Protein AF-A0A941PLT8-F1 (afdb_monomer)

Mean predicted aligned error: 5.22 Å

pLDDT: mean 89.72, std 12.38, range [43.44, 98.19]

Solvent-accessible surface area (backbone atoms only — not comparable to full-atom values): 6333 Å² total; per-residue (Å²): 140,75,74,84,80,67,73,81,78,90,44,71,70,54,50,54,53,50,50,55,51,50,45,48,48,41,53,55,52,60,72,56,45,98,80,54,57,42,81,36,74,67,40,44,52,48,36,52,53,50,50,49,54,49,40,67,74,36,68,76,38,65,66,54,46,51,53,54,49,51,52,52,52,52,42,61,70,34,83,82,46,27,83,74,48,85,62,52,74,65,55,55,57,50,46,51,52,14,46,53,51,37,50,76,70,71,48,131

Structure (mmCIF, N/CA/C/O backbone):
data_AF-A0A941PLT8-F1
#
_entry.id   AF-A0A941PLT8-F1
#
loop_
_atom_site.group_PDB
_atom_site.id
_atom_site.type_symbol
_atom_site.label_atom_id
_atom_site.label_alt_id
_atom_site.label_comp_id
_atom_site.label_asym_id
_atom_site.label_entity_id
_atom_site.label_seq_id
_atom_site.pdbx_PDB_ins_code
_atom_site.Cartn_x
_atom_site.Cartn_y
_atom_site.Cartn_z
_atom_site.occupancy
_atom_site.B_iso_or_equiv
_atom_site.auth_seq_id
_atom_site.auth_comp_id
_atom_site.auth_asym_id
_atom_site.auth_atom_id
_atom_site.pdbx_PDB_model_num
ATOM 1 N N . GLN A 1 1 ? -35.098 -15.102 -5.997 1.00 43.44 1 GLN A N 1
ATOM 2 C CA . GLN A 1 1 ? -34.503 -14.260 -7.059 1.00 43.44 1 GLN A CA 1
ATOM 3 C C . GLN A 1 1 ? -33.595 -13.158 -6.482 1.00 43.44 1 GLN A C 1
ATOM 5 O O . GLN A 1 1 ? -33.653 -12.023 -6.916 1.00 43.44 1 GLN A O 1
ATOM 10 N N . LEU A 1 2 ? -32.725 -13.477 -5.511 1.00 48.78 2 LEU A N 1
ATOM 11 C CA . LEU A 1 2 ? -31.750 -12.524 -4.933 1.00 48.78 2 LEU A CA 1
ATOM 12 C C . LEU A 1 2 ? -30.291 -12.977 -5.130 1.00 48.78 2 LEU A C 1
ATOM 14 O O . LEU A 1 2 ? -29.367 -12.342 -4.635 1.00 48.78 2 LEU A O 1
ATOM 18 N N . GLN A 1 3 ? -30.072 -14.080 -5.853 1.00 45.44 3 GLN A N 1
ATOM 19 C CA . GLN A 1 3 ? -28.731 -14.590 -6.156 1.00 45.44 3 GLN A CA 1
ATOM 20 C C . GLN A 1 3 ? -28.060 -13.855 -7.329 1.00 45.44 3 GLN A C 1
ATOM 22 O O . GLN A 1 3 ? -26.846 -13.934 -7.464 1.00 45.44 3 GLN A O 1
ATOM 27 N N . GLU A 1 4 ? -28.817 -13.089 -8.119 1.00 45.94 4 GLU A N 1
ATOM 28 C CA . GLU A 1 4 ? -28.327 -12.380 -9.314 1.00 45.94 4 GLU A CA 1
ATOM 29 C C . GLU A 1 4 ? -27.726 -10.994 -9.019 1.00 45.94 4 GLU A C 1
ATOM 31 O O . GLU A 1 4 ? -27.177 -10.356 -9.908 1.00 45.94 4 GLU A O 1
ATOM 36 N N . LEU A 1 5 ? -27.741 -10.539 -7.759 1.00 45.50 5 LEU A N 1
ATOM 37 C CA . LEU A 1 5 ? -27.015 -9.332 -7.330 1.00 45.50 5 LEU A CA 1
ATOM 38 C C . LEU A 1 5 ? -25.530 -9.599 -7.009 1.00 45.50 5 LEU A C 1
ATOM 40 O O . LEU A 1 5 ? -24.816 -8.701 -6.562 1.00 45.50 5 LEU A O 1
ATOM 44 N N . ARG A 1 6 ? -25.040 -10.830 -7.205 1.00 57.16 6 ARG A N 1
ATOM 45 C CA . ARG A 1 6 ? -23.670 -11.223 -6.859 1.00 57.16 6 ARG A CA 1
ATOM 46 C C . ARG A 1 6 ? -22.726 -11.135 -8.060 1.00 57.16 6 ARG A C 1
ATOM 48 O O . ARG A 1 6 ? -22.736 -11.994 -8.928 1.00 57.16 6 ARG A O 1
ATOM 55 N N . ALA A 1 7 ? -21.845 -10.137 -7.972 1.00 66.06 7 ALA A N 1
ATOM 56 C CA . ALA A 1 7 ? -20.625 -9.923 -8.752 1.00 66.06 7 ALA A CA 1
ATOM 57 C C . ALA A 1 7 ? -20.833 -9.502 -10.214 1.00 66.06 7 ALA A C 1
ATOM 59 O O . ALA A 1 7 ? -20.871 -10.323 -11.127 1.00 66.06 7 ALA A O 1
ATOM 60 N N . ARG A 1 8 ? -20.846 -8.180 -10.445 1.00 73.38 8 ARG A N 1
ATOM 61 C CA . ARG A 1 8 ? -20.479 -7.660 -11.766 1.00 73.38 8 ARG A CA 1
ATOM 62 C C . ARG A 1 8 ? -19.048 -8.130 -12.095 1.00 73.38 8 ARG A C 1
ATOM 64 O O . ARG A 1 8 ? -18.211 -8.102 -11.187 1.00 73.38 8 ARG A O 1
ATOM 71 N N . PRO A 1 9 ? -18.758 -8.559 -13.335 1.00 79.50 9 PRO A N 1
ATOM 72 C CA . PRO A 1 9 ? -17.400 -8.894 -13.751 1.00 79.50 9 PRO A CA 1
ATOM 73 C C .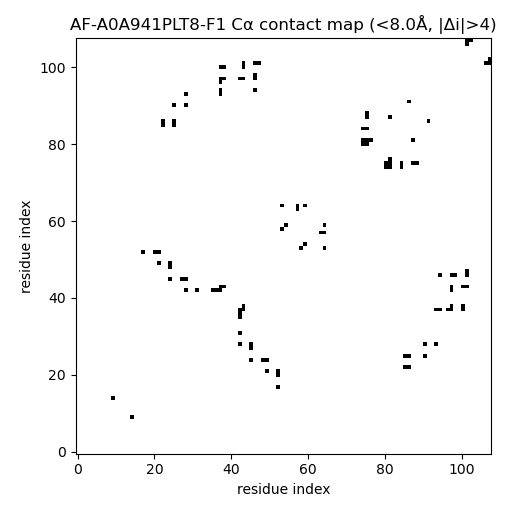 PRO A 1 9 ? -16.431 -7.736 -13.493 1.00 79.50 9 PRO A C 1
ATOM 75 O O . PRO A 1 9 ? -16.815 -6.572 -13.625 1.00 79.50 9 PRO A O 1
ATOM 78 N N . PHE A 1 10 ? -15.185 -8.057 -13.141 1.00 79.00 10 PHE A N 1
ATOM 79 C CA . PHE A 1 10 ? -14.106 -7.073 -13.084 1.00 79.00 10 PHE A CA 1
ATOM 80 C C . PHE A 1 10 ? -13.836 -6.565 -14.503 1.00 79.00 10 PHE A C 1
ATOM 82 O O . PHE A 1 10 ? -13.601 -7.358 -15.416 1.00 79.00 10 PHE A O 1
ATOM 89 N N . THR A 1 11 ? -13.947 -5.257 -14.702 1.00 86.69 11 THR A N 1
ATOM 90 C CA . THR A 1 11 ? -13.842 -4.621 -16.020 1.00 86.69 11 THR A CA 1
ATOM 91 C C . THR A 1 11 ? -12.474 -3.973 -16.218 1.00 86.69 11 THR A C 1
ATOM 93 O O . THR A 1 11 ? -11.747 -3.726 -15.258 1.00 86.69 11 THR A O 1
ATOM 96 N N . THR A 1 12 ? -12.141 -3.609 -17.458 1.00 87.88 12 THR A N 1
ATOM 97 C CA . THR A 1 12 ? -10.947 -2.799 -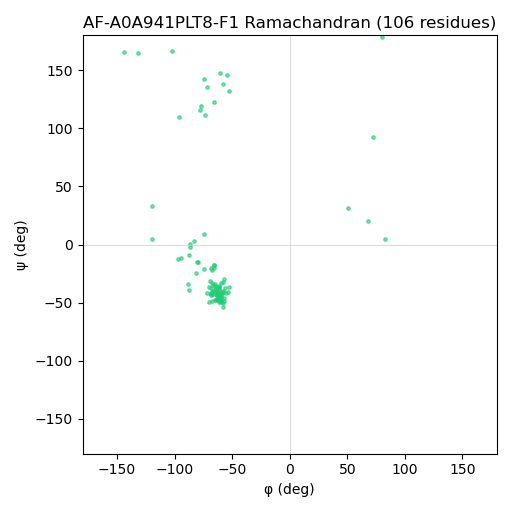17.760 1.00 87.88 12 THR A CA 1
ATOM 98 C C . THR A 1 12 ? -10.938 -1.477 -16.989 1.00 87.88 12 THR A C 1
ATOM 100 O O . THR A 1 12 ? -9.903 -1.080 -16.471 1.00 87.88 12 THR A O 1
ATOM 103 N N . GLN A 1 13 ? -12.099 -0.837 -16.816 1.00 89.25 13 GLN A N 1
ATOM 104 C CA . GLN A 1 13 ? -12.209 0.395 -16.030 1.00 89.25 13 GLN A CA 1
ATOM 105 C C . GLN A 1 13 ? -11.889 0.166 -14.542 1.00 89.25 13 GLN A C 1
ATOM 107 O O . GLN A 1 13 ? -11.321 1.038 -13.884 1.00 89.25 13 GLN A O 1
ATOM 112 N N . ASP A 1 14 ? -12.234 -1.007 -13.997 1.00 86.12 14 ASP A N 1
ATOM 113 C CA . ASP A 1 14 ? -11.856 -1.364 -12.627 1.00 86.12 14 ASP A CA 1
ATOM 114 C C . ASP A 1 14 ? -10.354 -1.572 -12.506 1.00 86.12 14 ASP A C 1
ATOM 116 O O . ASP A 1 14 ? -9.758 -1.095 -11.543 1.00 86.12 14 ASP A O 1
ATOM 120 N N . GLN A 1 15 ? -9.750 -2.232 -13.497 1.00 85.81 15 GLN A N 1
ATOM 121 C CA . GLN A 1 15 ? -8.306 -2.403 -13.571 1.00 85.81 15 GLN A CA 1
ATOM 122 C C . GLN A 1 15 ? -7.595 -1.051 -13.585 1.00 85.81 15 GLN A C 1
ATOM 124 O O . GLN A 1 15 ? -6.762 -0.808 -12.723 1.00 85.81 15 GLN A O 1
ATOM 129 N N . GLU A 1 16 ? -7.962 -0.152 -14.500 1.00 91.12 16 GLU A N 1
ATOM 130 C CA . GLU A 1 16 ? -7.356 1.179 -14.623 1.00 91.12 16 GLU A CA 1
ATOM 131 C C . GLU A 1 16 ? -7.468 1.981 -13.322 1.00 91.12 16 GLU A C 1
ATOM 133 O O . GLU A 1 16 ? -6.482 2.547 -12.849 1.00 91.12 16 GLU A O 1
ATOM 138 N N . ARG A 1 17 ? -8.650 1.984 -12.694 1.00 93.75 17 ARG A N 1
ATOM 139 C CA . ARG A 1 17 ? -8.862 2.676 -11.417 1.00 93.75 17 ARG A CA 1
ATOM 140 C C . ARG A 1 17 ? -8.003 2.084 -10.298 1.00 93.75 17 ARG A C 1
ATOM 142 O O . ARG A 1 17 ? -7.414 2.841 -9.531 1.00 93.75 17 ARG A O 1
ATOM 149 N N . VAL A 1 18 ? -7.966 0.757 -10.166 1.00 90.94 18 VAL A N 1
ATOM 150 C CA . VAL A 1 18 ? -7.207 0.079 -9.102 1.00 90.94 18 VAL A CA 1
ATOM 151 C C . VAL A 1 18 ? -5.705 0.251 -9.319 1.00 90.94 18 VAL A C 1
ATOM 153 O O . VAL A 1 18 ? -4.996 0.563 -8.364 1.00 90.94 18 VAL A O 1
ATOM 156 N N . SER A 1 19 ? -5.225 0.126 -10.558 1.00 90.81 19 SER A N 1
ATOM 157 C CA . SER A 1 19 ? -3.831 0.388 -10.924 1.00 90.81 19 SER A CA 1
ATOM 158 C C . SER A 1 19 ? -3.426 1.819 -10.575 1.00 90.81 19 SER A C 1
ATOM 160 O O . SER A 1 19 ? -2.462 2.004 -9.837 1.00 90.81 19 SER A O 1
ATOM 162 N N . ALA A 1 20 ? -4.213 2.819 -10.984 1.00 94.94 20 ALA A N 1
ATOM 163 C CA . ALA A 1 20 ? -3.941 4.219 -10.658 1.00 94.94 20 ALA A CA 1
ATOM 164 C C . ALA A 1 20 ? -3.948 4.488 -9.141 1.00 94.94 20 ALA A C 1
ATOM 166 O O . ALA A 1 20 ? -3.156 5.286 -8.638 1.00 94.94 20 ALA A O 1
ATOM 167 N N . ALA A 1 21 ? -4.825 3.817 -8.387 1.00 95.69 21 ALA A N 1
ATOM 168 C CA . ALA A 1 21 ? -4.866 3.948 -6.934 1.00 95.69 21 ALA A CA 1
ATOM 169 C C . ALA A 1 21 ? -3.615 3.355 -6.260 1.00 95.69 21 ALA A C 1
ATOM 171 O O . ALA A 1 21 ? -3.072 3.969 -5.341 1.00 95.69 21 ALA A O 1
ATOM 172 N N . TRP A 1 22 ? -3.123 2.206 -6.730 1.00 96.00 22 TRP A N 1
ATOM 173 C CA . TRP A 1 22 ? -1.876 1.616 -6.234 1.00 96.00 22 TRP A CA 1
ATOM 174 C C . TRP A 1 22 ? -0.644 2.437 -6.615 1.00 96.00 22 TRP A C 1
ATOM 176 O O . TRP A 1 22 ? 0.193 2.700 -5.755 1.00 96.00 22 TRP A O 1
ATOM 186 N N . GLU A 1 23 ? -0.555 2.912 -7.858 1.00 96.12 23 GLU A N 1
ATOM 187 C CA . GLU A 1 23 ? 0.504 3.837 -8.287 1.00 96.12 23 GLU A CA 1
ATOM 188 C C . GLU A 1 23 ? 0.537 5.084 -7.403 1.00 96.12 23 GLU A C 1
ATOM 190 O O . GLU A 1 23 ? 1.604 5.521 -6.972 1.00 96.12 23 GLU A O 1
ATOM 195 N N . ARG A 1 24 ? -0.640 5.621 -7.053 1.00 96.88 24 ARG A N 1
ATOM 196 C CA . ARG A 1 24 ? -0.742 6.749 -6.131 1.00 96.88 24 ARG A CA 1
ATOM 197 C C . ARG A 1 24 ? -0.224 6.413 -4.734 1.00 96.88 24 ARG A C 1
ATOM 199 O O . ARG A 1 24 ? 0.484 7.235 -4.161 1.00 96.88 24 ARG A O 1
ATOM 206 N N . VAL A 1 25 ? -0.564 5.242 -4.191 1.00 98.00 25 VAL A N 1
ATOM 207 C CA . VAL A 1 25 ? -0.058 4.780 -2.886 1.00 98.00 25 VAL A CA 1
ATOM 208 C C . VAL A 1 25 ? 1.468 4.752 -2.885 1.00 98.00 25 VAL A C 1
ATOM 210 O O . VAL A 1 25 ? 2.079 5.298 -1.971 1.00 98.00 25 VAL A O 1
ATOM 213 N N . PHE A 1 26 ? 2.089 4.168 -3.910 1.00 97.38 26 PHE A N 1
ATOM 214 C CA . PHE A 1 26 ? 3.547 4.065 -3.980 1.00 97.38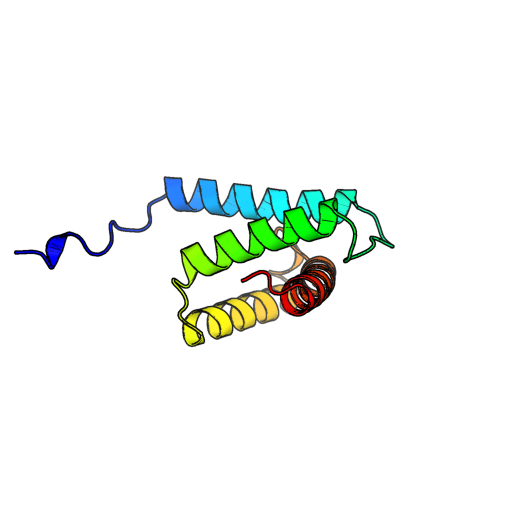 26 PHE A CA 1
ATOM 215 C C . PHE A 1 26 ? 4.216 5.429 -4.173 1.00 97.38 26 PHE A C 1
ATOM 217 O O . PHE A 1 26 ? 5.142 5.754 -3.434 1.00 97.38 26 PHE A O 1
ATOM 224 N N . ALA A 1 27 ? 3.677 6.281 -5.046 1.00 97.25 27 ALA A N 1
ATOM 225 C CA . ALA A 1 27 ? 4.174 7.644 -5.219 1.00 97.25 27 ALA A CA 1
ATOM 226 C C . ALA A 1 27 ? 4.050 8.492 -3.937 1.00 97.25 27 ALA A C 1
ATOM 228 O O . ALA A 1 27 ? 4.936 9.289 -3.627 1.00 97.25 27 ALA A O 1
ATOM 229 N N . ASP A 1 28 ? 2.968 8.326 -3.169 1.00 97.81 28 ASP A N 1
ATOM 230 C CA . ASP A 1 28 ? 2.802 9.017 -1.889 1.00 97.81 28 ASP A CA 1
ATOM 231 C C . ASP A 1 28 ? 3.782 8.488 -0.825 1.00 97.81 28 ASP A C 1
ATOM 233 O O . ASP A 1 28 ? 4.225 9.274 0.010 1.00 97.81 28 ASP A O 1
ATOM 237 N N . ILE A 1 29 ? 4.160 7.201 -0.860 1.00 97.94 29 ILE A N 1
ATOM 238 C CA . ILE A 1 29 ? 5.230 6.648 -0.011 1.00 97.94 29 ILE A CA 1
ATOM 239 C C . ILE A 1 29 ? 6.579 7.273 -0.383 1.00 97.94 29 ILE A C 1
ATOM 241 O O . ILE A 1 29 ? 7.285 7.749 0.505 1.00 97.94 29 ILE A O 1
ATOM 245 N N . ASP A 1 30 ? 6.912 7.336 -1.674 1.00 97.31 30 ASP A N 1
ATOM 246 C CA . ASP A 1 30 ? 8.150 7.965 -2.153 1.00 97.31 30 ASP A CA 1
ATOM 247 C C . ASP A 1 30 ? 8.248 9.436 -1.724 1.00 97.31 30 ASP A C 1
ATOM 249 O O . ASP A 1 30 ? 9.305 9.903 -1.290 1.00 97.31 30 ASP A O 1
ATOM 253 N N . ALA A 1 31 ? 7.127 10.162 -1.767 1.00 97.69 31 ALA A N 1
ATOM 254 C CA . ALA A 1 31 ? 7.052 11.562 -1.363 1.00 97.69 31 ALA A CA 1
ATOM 255 C C . ALA A 1 31 ? 7.312 11.797 0.140 1.00 97.69 31 ALA A C 1
ATOM 257 O O . ALA A 1 31 ? 7.657 12.917 0.523 1.00 97.69 31 ALA A O 1
ATOM 258 N N . LEU A 1 32 ? 7.176 10.775 0.997 1.00 97.06 32 LEU A N 1
ATOM 259 C CA . LEU A 1 32 ? 7.536 10.875 2.418 1.00 97.06 32 LEU A CA 1
ATOM 260 C C . LEU A 1 32 ? 9.058 10.865 2.645 1.00 97.06 32 LEU A C 1
ATOM 262 O O . LEU A 1 32 ? 9.528 11.329 3.687 1.00 97.06 32 LEU A O 1
ATOM 266 N N . GLY A 1 33 ? 9.830 10.355 1.682 1.00 94.62 33 GLY A N 1
ATOM 267 C CA . GLY A 1 33 ? 11.286 10.28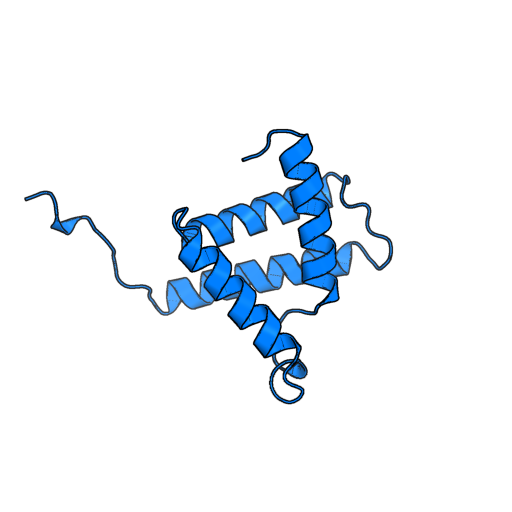2 1.744 1.00 94.62 33 GLY A CA 1
ATOM 268 C C . GLY A 1 33 ? 11.842 9.110 2.574 1.00 94.62 33 GLY A C 1
ATOM 269 O O . GLY A 1 33 ? 11.104 8.322 3.167 1.00 94.62 33 GLY A O 1
ATOM 270 N N . PRO A 1 34 ? 13.182 8.978 2.644 1.00 90.25 34 PRO A N 1
ATOM 271 C CA . PRO A 1 34 ? 13.854 7.749 3.089 1.00 90.25 34 PRO A CA 1
ATOM 272 C C . PRO A 1 34 ? 13.683 7.411 4.579 1.00 90.25 34 PRO A C 1
ATOM 274 O O . PRO A 1 34 ? 13.857 6.259 4.964 1.00 90.25 34 PRO A O 1
ATOM 277 N N . ASN A 1 35 ? 13.339 8.391 5.418 1.00 91.94 35 ASN A N 1
ATOM 278 C CA . ASN A 1 35 ? 13.184 8.230 6.870 1.00 91.94 35 ASN A CA 1
ATOM 279 C C . ASN A 1 35 ? 11.760 8.567 7.329 1.00 91.94 35 ASN A C 1
ATOM 281 O O . ASN A 1 35 ? 11.567 9.124 8.409 1.00 91.94 35 ASN A O 1
ATOM 285 N N . ALA A 1 36 ? 10.775 8.280 6.478 1.00 95.44 36 ALA A N 1
ATOM 286 C CA . ALA A 1 36 ? 9.370 8.509 6.765 1.00 95.44 36 ALA A CA 1
ATOM 287 C C . ALA A 1 36 ? 8.942 7.881 8.103 1.00 95.44 36 ALA A C 1
ATOM 289 O O . ALA A 1 36 ? 9.205 6.703 8.364 1.00 95.44 36 ALA A O 1
ATOM 290 N N . ASP A 1 37 ? 8.247 8.667 8.925 1.00 97.31 37 ASP A N 1
ATOM 291 C CA . ASP A 1 37 ? 7.630 8.195 10.162 1.00 97.31 37 ASP A CA 1
ATOM 292 C C . ASP A 1 37 ? 6.324 7.438 9.836 1.00 97.31 37 ASP A C 1
ATOM 294 O O . ASP A 1 37 ? 5.385 8.058 9.309 1.00 97.31 37 ASP A O 1
ATOM 298 N N . PRO A 1 38 ? 6.233 6.122 10.128 1.00 97.44 38 PRO A N 1
ATOM 299 C CA . PRO A 1 38 ? 5.028 5.335 9.871 1.00 97.44 38 PRO A CA 1
ATOM 300 C C . PRO A 1 38 ? 3.828 5.769 10.726 1.00 97.44 38 PRO A C 1
ATOM 302 O O . PRO A 1 38 ? 2.692 5.457 10.373 1.00 97.44 38 PRO A O 1
ATOM 305 N N . GLU A 1 39 ? 4.049 6.505 11.818 1.00 97.19 39 GLU A N 1
ATOM 306 C CA . GLU A 1 39 ? 2.987 7.042 12.672 1.00 97.19 39 GLU A CA 1
ATOM 307 C C . GLU A 1 39 ? 2.474 8.411 12.213 1.00 97.19 39 GLU A C 1
ATOM 309 O O . GLU A 1 39 ? 1.462 8.905 12.727 1.00 97.19 39 GLU A O 1
ATOM 314 N N . SER A 1 40 ? 3.144 9.032 11.238 1.00 97.94 40 SER A N 1
ATOM 315 C CA . SER A 1 40 ? 2.755 10.350 10.752 1.00 97.94 40 SER A CA 1
ATOM 316 C C . SER A 1 40 ? 1.328 10.336 10.180 1.00 97.94 40 SER A C 1
ATOM 318 O O . SER A 1 40 ? 0.905 9.349 9.567 1.00 97.94 40 SER A O 1
ATOM 320 N N . PRO A 1 41 ? 0.565 11.443 10.298 1.00 97.38 41 PRO A N 1
ATOM 321 C CA . PRO A 1 41 ? -0.796 11.508 9.766 1.00 97.38 41 PRO A CA 1
ATOM 322 C C . PRO A 1 41 ? -0.892 11.122 8.286 1.00 97.38 41 PRO A C 1
ATOM 324 O O . PRO A 1 41 ? -1.849 10.455 7.891 1.00 97.38 41 PRO A O 1
ATOM 327 N N . LYS A 1 42 ? 0.119 11.493 7.485 1.00 97.62 42 LYS A N 1
ATOM 328 C CA . LYS A 1 42 ? 0.170 11.168 6.059 1.00 97.62 42 LYS A CA 1
ATOM 329 C C . LYS A 1 42 ? 0.451 9.685 5.813 1.00 97.62 42 LYS A C 1
ATOM 331 O O . LYS A 1 42 ? -0.221 9.089 4.977 1.00 97.62 42 LYS A O 1
ATOM 336 N N . ALA A 1 43 ? 1.368 9.073 6.564 1.00 98.06 43 ALA A N 1
ATOM 337 C CA . ALA A 1 43 ? 1.616 7.635 6.475 1.00 98.06 43 ALA A CA 1
ATOM 338 C C . ALA A 1 43 ? 0.357 6.826 6.819 1.00 98.06 43 ALA A C 1
ATOM 340 O O . ALA A 1 43 ? -0.034 5.937 6.067 1.00 98.06 43 ALA A O 1
ATOM 341 N N . LEU A 1 44 ? -0.347 7.198 7.893 1.00 98.19 44 LEU A N 1
ATOM 342 C CA . LEU A 1 44 ? -1.595 6.542 8.289 1.00 98.19 44 LEU A CA 1
ATOM 343 C C . LEU A 1 44 ? -2.719 6.732 7.255 1.00 98.19 44 LEU A C 1
ATOM 345 O O . LEU A 1 44 ? -3.532 5.830 7.067 1.00 98.19 44 LEU A O 1
ATOM 349 N N . GLU A 1 45 ? -2.801 7.887 6.587 1.00 97.69 45 GLU A N 1
ATOM 350 C CA . GLU A 1 45 ? -3.736 8.101 5.470 1.00 97.69 45 GLU A CA 1
ATOM 351 C C . GLU A 1 45 ? -3.450 7.137 4.312 1.00 97.69 45 GLU A C 1
ATOM 353 O O . GLU A 1 45 ? -4.366 6.462 3.839 1.00 97.69 45 GLU A O 1
ATOM 358 N N . ILE A 1 46 ? -2.181 7.017 3.914 1.00 98.12 46 ILE A N 1
ATOM 359 C CA . ILE A 1 46 ? -1.746 6.091 2.861 1.00 98.12 46 ILE A CA 1
ATOM 360 C C . ILE A 1 46 ? -2.077 4.644 3.247 1.00 98.12 46 ILE A C 1
ATOM 362 O O . ILE A 1 46 ? -2.635 3.902 2.440 1.00 98.12 46 ILE A O 1
ATOM 366 N N . GLY A 1 47 ? -1.803 4.256 4.496 1.00 97.25 47 GLY A N 1
ATOM 367 C CA . GLY A 1 47 ? -2.119 2.920 4.997 1.00 97.25 47 GLY A CA 1
ATOM 368 C C . GLY A 1 47 ? -3.612 2.595 4.928 1.00 97.25 47 GLY A C 1
ATOM 369 O O . GLY A 1 47 ? -3.979 1.521 4.458 1.00 97.25 47 GLY A O 1
ATOM 370 N N . ARG A 1 48 ? -4.492 3.534 5.302 1.00 97.25 48 ARG A N 1
ATOM 371 C CA . ARG A 1 48 ? -5.950 3.331 5.195 1.00 97.25 48 ARG A CA 1
ATOM 372 C C . ARG A 1 48 ? -6.410 3.183 3.747 1.00 97.25 48 ARG A C 1
ATOM 374 O O . ARG A 1 48 ? -7.277 2.358 3.470 1.00 97.25 48 ARG A O 1
ATOM 381 N N . LEU A 1 49 ? -5.832 3.956 2.824 1.00 96.31 49 LEU A N 1
ATOM 382 C CA . LEU A 1 49 ? -6.122 3.811 1.397 1.00 96.31 49 LEU A CA 1
ATOM 383 C C . LEU A 1 49 ? -5.715 2.419 0.896 1.00 96.31 49 LEU A C 1
ATOM 385 O O . LEU A 1 49 ? -6.510 1.746 0.243 1.00 96.31 49 LEU A O 1
ATOM 389 N N . ALA A 1 50 ? -4.516 1.955 1.250 1.00 96.50 50 ALA A N 1
ATOM 390 C CA . ALA A 1 50 ? -4.044 0.628 0.870 1.00 96.50 50 ALA A CA 1
ATOM 391 C C . ALA A 1 50 ? -4.900 -0.499 1.478 1.00 96.50 50 ALA A C 1
ATOM 393 O O . ALA A 1 50 ? -5.282 -1.423 0.763 1.00 96.50 50 ALA A O 1
ATOM 394 N N . GLN A 1 51 ? -5.274 -0.408 2.761 1.00 94.69 51 GLN A N 1
ATOM 395 C CA . GLN A 1 51 ? -6.203 -1.354 3.394 1.00 94.69 51 GLN A CA 1
ATOM 396 C C . GLN A 1 51 ? -7.553 -1.398 2.673 1.00 94.69 51 GLN A C 1
ATOM 398 O O . GLN A 1 51 ? -8.094 -2.481 2.462 1.00 94.69 51 GLN A O 1
ATOM 403 N N . ALA A 1 52 ? -8.086 -0.246 2.251 1.00 93.81 52 ALA A N 1
ATOM 404 C CA . ALA A 1 52 ? -9.337 -0.189 1.502 1.00 93.81 52 ALA A CA 1
ATOM 405 C C . ALA A 1 52 ? -9.226 -0.891 0.139 1.00 93.81 52 ALA A C 1
ATOM 407 O O . ALA A 1 52 ? -10.120 -1.658 -0.213 1.00 93.81 52 ALA A O 1
ATOM 408 N N . LEU A 1 53 ? -8.123 -0.695 -0.594 1.00 93.88 53 LEU A N 1
ATOM 409 C CA . LEU A 1 53 ? -7.861 -1.388 -1.865 1.00 93.88 53 LEU A CA 1
ATOM 410 C C . LEU A 1 53 ? -7.725 -2.902 -1.671 1.00 93.88 53 LEU A C 1
ATOM 412 O O . LEU A 1 53 ? -8.303 -3.686 -2.425 1.00 93.88 53 LEU A O 1
ATOM 416 N N . ILE A 1 54 ? -6.999 -3.317 -0.630 1.00 92.62 54 ILE A N 1
ATOM 417 C CA . ILE A 1 54 ? -6.849 -4.727 -0.264 1.00 92.62 54 ILE A CA 1
ATOM 418 C C . ILE A 1 54 ? -8.211 -5.330 0.080 1.00 92.62 54 ILE A C 1
ATOM 420 O O . ILE A 1 54 ? -8.559 -6.382 -0.444 1.00 92.62 54 ILE A O 1
ATOM 424 N N . HIS A 1 55 ? -8.998 -4.671 0.928 1.00 90.69 55 HIS A N 1
ATOM 425 C CA . HIS A 1 55 ? -10.321 -5.146 1.318 1.00 90.69 55 HIS A CA 1
ATOM 426 C C . HIS A 1 55 ? -11.291 -5.185 0.129 1.00 90.69 55 HIS A C 1
ATOM 428 O O . HIS A 1 55 ? -12.100 -6.104 0.031 1.00 90.69 55 HIS A O 1
ATOM 434 N N . GLU A 1 56 ? -11.216 -4.226 -0.797 1.00 89.12 56 GLU A N 1
ATOM 435 C CA . GLU A 1 56 ? -12.009 -4.244 -2.028 1.00 89.12 56 GLU A CA 1
ATOM 436 C C . GLU A 1 56 ? -11.694 -5.487 -2.877 1.00 89.12 56 GLU A C 1
ATOM 438 O O . GLU A 1 56 ? -12.614 -6.170 -3.334 1.00 89.12 56 GLU A O 1
ATOM 443 N N . PHE A 1 57 ? -10.408 -5.812 -3.038 1.00 86.88 57 PHE A N 1
ATOM 444 C CA . PHE A 1 57 ? -9.954 -6.972 -3.804 1.00 86.88 57 PHE A CA 1
ATOM 445 C C . PHE A 1 57 ? -10.284 -8.302 -3.113 1.00 86.88 57 PHE A C 1
ATOM 447 O O . PHE A 1 57 ? -10.854 -9.205 -3.726 1.00 86.88 57 PHE A O 1
ATOM 454 N N . THR A 1 58 ? -9.951 -8.426 -1.828 1.00 88.31 58 THR A N 1
ATOM 455 C CA . THR A 1 58 ? -10.085 -9.688 -1.088 1.00 88.31 58 THR A CA 1
ATOM 456 C C . THR A 1 58 ? -11.502 -9.928 -0.588 1.00 88.31 58 THR A C 1
ATOM 458 O O . THR A 1 58 ? -11.885 -11.067 -0.339 1.00 88.31 58 THR A O 1
ATOM 461 N N . ARG A 1 59 ? -12.296 -8.865 -0.408 1.00 86.06 59 ARG A N 1
ATOM 462 C CA . ARG A 1 59 ? -13.587 -8.889 0.300 1.00 86.06 59 ARG A CA 1
ATOM 463 C C . ARG A 1 59 ? -13.493 -9.558 1.679 1.00 86.06 59 ARG A C 1
ATOM 465 O O . ARG A 1 59 ? -14.448 -10.193 2.122 1.00 86.06 59 ARG A O 1
ATOM 472 N N . GLY A 1 60 ? -12.335 -9.432 2.332 1.00 84.25 60 GLY A N 1
ATOM 473 C CA . GLY A 1 60 ? -12.042 -10.046 3.629 1.00 84.25 60 GLY A CA 1
ATOM 474 C C . GLY A 1 60 ? -11.591 -11.511 3.569 1.00 84.25 60 GLY A C 1
ATOM 475 O O . GLY A 1 60 ? -11.407 -12.121 4.619 1.00 84.25 60 GLY A O 1
ATOM 476 N N . ASP A 1 61 ? -11.403 -12.088 2.379 1.00 88.06 61 ASP A N 1
ATOM 477 C CA . ASP A 1 61 ? -10.868 -13.442 2.225 1.00 88.06 61 ASP A CA 1
ATOM 478 C C . ASP A 1 61 ? -9.360 -13.471 2.534 1.00 88.06 61 ASP A C 1
ATOM 480 O O . ASP A 1 61 ? -8.535 -12.922 1.798 1.00 88.06 61 ASP A O 1
ATOM 484 N N . ALA A 1 62 ? -9.005 -14.123 3.643 1.00 88.69 62 ALA A N 1
ATOM 485 C CA . ALA A 1 62 ? -7.627 -14.233 4.108 1.00 88.69 62 ALA A CA 1
ATOM 486 C C . ALA A 1 62 ? -6.742 -15.080 3.179 1.00 88.69 62 ALA A C 1
ATOM 488 O O . ALA A 1 62 ? -5.566 -14.760 3.018 1.00 88.69 62 ALA A O 1
ATOM 489 N N . ALA A 1 63 ? -7.292 -16.113 2.532 1.00 90.00 63 ALA A N 1
ATOM 490 C CA . ALA A 1 63 ? -6.531 -16.936 1.593 1.00 90.00 63 ALA A CA 1
ATOM 491 C C . ALA A 1 63 ? -6.214 -16.146 0.316 1.00 90.00 63 ALA A C 1
ATOM 493 O O . ALA A 1 63 ? -5.117 -16.250 -0.231 1.00 90.00 63 ALA A O 1
ATOM 494 N N . LEU A 1 64 ? -7.149 -15.301 -0.131 1.00 88.62 64 LEU A N 1
ATOM 495 C CA . LEU A 1 64 ? -6.915 -14.408 -1.265 1.00 88.62 64 LEU A CA 1
ATOM 496 C C . LEU A 1 64 ? -5.894 -13.309 -0.935 1.00 88.62 64 LEU A C 1
ATOM 498 O O . LEU A 1 64 ? -5.072 -12.966 -1.784 1.00 88.62 64 LEU A O 1
ATOM 502 N N . LEU A 1 65 ? -5.913 -12.783 0.295 1.00 88.69 65 LEU A N 1
ATOM 503 C CA . LEU A 1 65 ? -4.883 -11.858 0.774 1.00 88.69 65 LEU A CA 1
ATOM 504 C C . LEU A 1 65 ? -3.492 -12.503 0.750 1.00 88.69 65 LEU A C 1
ATOM 506 O O . LEU A 1 65 ? -2.551 -11.913 0.221 1.00 88.69 65 LEU A O 1
ATOM 510 N N . GLU A 1 66 ? -3.370 -13.710 1.303 1.00 89.06 66 GLU A N 1
ATOM 511 C CA . GLU A 1 66 ? -2.112 -14.458 1.354 1.00 89.06 66 GLU A CA 1
ATOM 512 C C . GLU A 1 66 ? -1.578 -14.750 -0.054 1.00 89.06 66 GLU A C 1
ATOM 514 O O . GLU A 1 66 ? -0.422 -14.443 -0.349 1.00 89.06 66 GLU A O 1
ATOM 519 N N . ALA A 1 67 ? -2.433 -15.242 -0.954 1.00 90.56 67 ALA A N 1
ATOM 520 C CA . ALA A 1 67 ? -2.059 -15.526 -2.337 1.00 90.56 67 ALA A CA 1
ATOM 521 C C . ALA A 1 67 ? -1.592 -14.266 -3.090 1.00 90.56 67 ALA A C 1
ATOM 523 O O . ALA A 1 67 ? -0.579 -14.301 -3.789 1.00 90.56 67 ALA A O 1
ATOM 524 N N . ALA A 1 68 ? -2.287 -13.135 -2.926 1.00 88.75 68 ALA A N 1
ATOM 525 C CA . ALA A 1 68 ? -1.885 -11.870 -3.543 1.00 88.75 68 ALA A CA 1
ATOM 526 C C . ALA A 1 68 ? -0.565 -11.328 -2.969 1.00 88.75 68 ALA A C 1
ATOM 528 O O . ALA A 1 68 ? 0.234 -10.735 -3.699 1.00 88.75 68 ALA A O 1
ATOM 529 N N . GLY A 1 69 ? -0.323 -11.539 -1.673 1.00 89.50 69 GLY A N 1
ATOM 530 C CA . GLY A 1 69 ? 0.947 -11.220 -1.026 1.00 89.50 69 GLY A CA 1
ATOM 531 C C . GLY A 1 69 ? 2.101 -12.058 -1.580 1.00 89.50 69 GLY A C 1
ATOM 532 O O . GLY A 1 69 ? 3.126 -11.498 -1.964 1.00 89.50 69 GLY A O 1
ATOM 533 N N . ALA A 1 70 ? 1.913 -13.376 -1.689 1.00 91.81 70 ALA A N 1
ATOM 534 C CA . ALA A 1 70 ? 2.905 -14.292 -2.250 1.00 91.81 70 ALA A CA 1
ATOM 535 C C . ALA A 1 70 ? 3.242 -13.945 -3.709 1.00 91.81 70 ALA A C 1
ATOM 537 O O . ALA A 1 70 ? 4.414 -13.814 -4.048 1.00 91.81 70 ALA A O 1
ATOM 538 N N . MET A 1 71 ? 2.228 -13.680 -4.539 1.00 92.00 71 MET A N 1
ATOM 539 C CA . MET A 1 71 ? 2.419 -13.281 -5.938 1.00 92.00 71 MET A CA 1
ATOM 540 C C . MET A 1 71 ? 3.236 -11.985 -6.069 1.00 92.00 71 MET A C 1
ATOM 542 O O . MET A 1 71 ? 4.164 -11.920 -6.872 1.00 92.00 71 MET A O 1
ATOM 546 N N . ASN A 1 72 ? 2.930 -10.955 -5.268 1.00 91.88 72 ASN A N 1
ATOM 547 C CA . ASN A 1 72 ? 3.719 -9.716 -5.263 1.00 91.88 72 ASN A CA 1
ATOM 548 C C . ASN A 1 72 ? 5.157 -9.959 -4.791 1.00 91.88 72 ASN A C 1
ATOM 550 O O . ASN A 1 72 ? 6.092 -9.388 -5.348 1.00 91.88 72 ASN A O 1
ATOM 554 N N . HIS A 1 73 ? 5.343 -10.798 -3.771 1.00 91.88 73 HIS A N 1
ATOM 555 C CA . HIS A 1 73 ? 6.666 -11.142 -3.264 1.00 91.88 73 HIS A CA 1
ATOM 556 C C . HIS A 1 73 ? 7.508 -11.862 -4.324 1.00 91.88 73 HIS A C 1
ATOM 558 O O . HIS A 1 73 ? 8.660 -11.489 -4.530 1.00 91.88 73 HIS A O 1
ATOM 564 N N . GLU A 1 74 ? 6.945 -12.858 -5.009 1.00 94.62 74 GLU A N 1
ATOM 565 C CA . GLU A 1 74 ? 7.606 -13.583 -6.101 1.00 94.62 74 GLU A CA 1
ATOM 566 C C . GLU A 1 74 ? 7.972 -12.643 -7.254 1.00 94.62 74 GLU A C 1
ATOM 568 O O . GLU A 1 74 ? 9.132 -12.611 -7.662 1.00 94.62 74 GLU A O 1
ATOM 573 N N . ALA A 1 75 ? 7.035 -11.802 -7.705 1.00 93.94 75 ALA A N 1
ATOM 574 C CA . ALA A 1 75 ? 7.278 -10.836 -8.779 1.00 93.94 75 ALA A CA 1
ATOM 575 C C . ALA A 1 75 ? 8.398 -9.832 -8.447 1.00 93.94 75 ALA A C 1
ATOM 577 O O . ALA A 1 75 ? 9.136 -9.416 -9.333 1.00 93.94 75 ALA A O 1
ATOM 578 N N . LEU A 1 76 ? 8.552 -9.455 -7.173 1.00 94.94 76 LEU A N 1
ATOM 579 C CA . LEU A 1 76 ? 9.623 -8.560 -6.721 1.00 94.94 76 LEU A CA 1
ATOM 580 C C . LEU A 1 76 ? 10.983 -9.250 -6.539 1.00 94.94 76 LEU A C 1
ATOM 582 O O . LEU A 1 76 ? 11.992 -8.555 -6.425 1.00 94.94 76 LEU A O 1
ATOM 586 N N . HIS A 1 77 ? 11.022 -10.584 -6.490 1.00 95.69 77 HIS A N 1
ATOM 587 C CA . HIS A 1 77 ? 12.263 -11.369 -6.451 1.00 95.69 77 HIS A CA 1
ATOM 588 C C . HIS A 1 77 ? 12.691 -11.878 -7.832 1.00 95.69 77 HIS A C 1
ATOM 590 O O . HIS A 1 77 ? 13.826 -12.329 -7.989 1.00 95.69 77 HIS A O 1
ATOM 596 N N . ASP A 1 78 ? 11.809 -11.797 -8.825 1.00 96.31 78 ASP A N 1
ATOM 597 C CA . ASP A 1 78 ? 12.125 -12.081 -10.217 1.00 96.31 78 ASP A CA 1
ATOM 598 C C . ASP A 1 78 ? 12.896 -10.889 -10.834 1.00 96.31 78 ASP A C 1
ATOM 600 O O . ASP A 1 78 ? 12.375 -9.770 -10.865 1.00 96.31 78 ASP A O 1
ATOM 604 N N . PRO A 1 79 ? 14.140 -11.087 -11.316 1.00 94.81 79 PRO A N 1
ATOM 605 C CA . PRO A 1 79 ? 14.968 -10.004 -11.847 1.00 94.81 79 PRO A CA 1
ATOM 606 C C . PRO A 1 79 ? 14.438 -9.400 -13.155 1.00 94.81 79 PRO A C 1
ATOM 608 O O . PRO A 1 79 ? 14.783 -8.258 -13.462 1.00 94.81 79 PRO A O 1
ATOM 611 N N . ASP A 1 80 ? 13.612 -10.131 -13.906 1.00 96.19 80 ASP A N 1
ATOM 612 C CA . ASP A 1 80 ? 13.025 -9.673 -15.164 1.00 96.19 80 ASP A CA 1
ATOM 613 C C . ASP A 1 80 ? 11.704 -8.925 -14.918 1.00 96.19 80 ASP A C 1
ATOM 615 O O . ASP A 1 80 ? 11.402 -7.950 -15.612 1.00 96.19 80 ASP A O 1
ATOM 619 N N . LEU A 1 81 ? 10.926 -9.337 -13.908 1.00 93.69 81 LEU A N 1
ATOM 620 C CA . LEU A 1 81 ? 9.643 -8.705 -13.577 1.00 93.69 81 LEU A CA 1
ATOM 621 C C . LEU A 1 81 ? 9.779 -7.517 -12.624 1.00 93.69 81 LEU A C 1
ATOM 623 O O . LEU A 1 81 ? 9.098 -6.508 -12.825 1.00 93.69 81 LEU A O 1
ATOM 627 N N . ALA A 1 82 ? 10.657 -7.589 -11.621 1.00 94.75 82 ALA A N 1
ATOM 628 C CA . ALA A 1 82 ? 10.788 -6.552 -10.598 1.00 94.75 82 ALA A CA 1
ATOM 629 C C . ALA A 1 82 ? 11.004 -5.132 -11.168 1.00 94.75 82 ALA A C 1
ATOM 631 O O . ALA A 1 82 ? 10.357 -4.209 -10.671 1.00 94.75 82 ALA A O 1
ATOM 632 N N . PRO A 1 83 ? 11.812 -4.913 -12.231 1.00 94.38 83 PRO A N 1
ATOM 633 C CA . PRO A 1 83 ? 11.986 -3.583 -12.824 1.00 94.38 83 PRO A CA 1
ATOM 634 C C . PRO A 1 83 ? 10.723 -3.014 -13.489 1.00 94.38 83 PRO A C 1
ATOM 636 O O . PRO A 1 83 ? 10.658 -1.815 -13.748 1.00 94.38 83 PRO A O 1
ATOM 639 N N . THR A 1 84 ? 9.739 -3.864 -13.799 1.00 92.94 84 THR A N 1
ATOM 640 C CA . THR A 1 84 ? 8.474 -3.478 -14.450 1.00 92.94 84 THR A CA 1
ATOM 641 C C . THR A 1 84 ? 7.346 -3.209 -13.455 1.00 92.94 84 THR A C 1
ATOM 643 O O . THR A 1 84 ? 6.302 -2.676 -13.828 1.00 92.94 84 THR A O 1
ATOM 646 N N . MET A 1 85 ? 7.546 -3.570 -12.186 1.00 92.94 85 MET A N 1
ATOM 647 C CA . MET A 1 85 ? 6.550 -3.388 -11.139 1.00 92.94 85 MET A CA 1
ATOM 648 C C . MET A 1 85 ? 6.462 -1.909 -10.728 1.00 92.94 85 MET A C 1
ATOM 650 O O . MET A 1 85 ? 7.489 -1.249 -10.577 1.00 92.94 85 MET A O 1
ATOM 654 N N . PRO A 1 86 ? 5.260 -1.382 -10.427 1.00 91.44 86 PRO A N 1
ATOM 655 C CA . PRO A 1 86 ? 5.091 -0.012 -9.926 1.00 91.44 86 PRO A CA 1
ATOM 656 C C . PRO A 1 86 ? 5.521 0.135 -8.455 1.00 91.44 86 PRO A C 1
ATOM 658 O O . PRO A 1 86 ? 5.224 1.135 -7.805 1.00 91.44 86 PRO A O 1
ATOM 661 N N . THR A 1 87 ? 6.151 -0.892 -7.882 1.00 94.69 87 THR A N 1
ATOM 662 C CA . THR A 1 87 ? 6.431 -0.995 -6.456 1.00 94.69 87 THR A C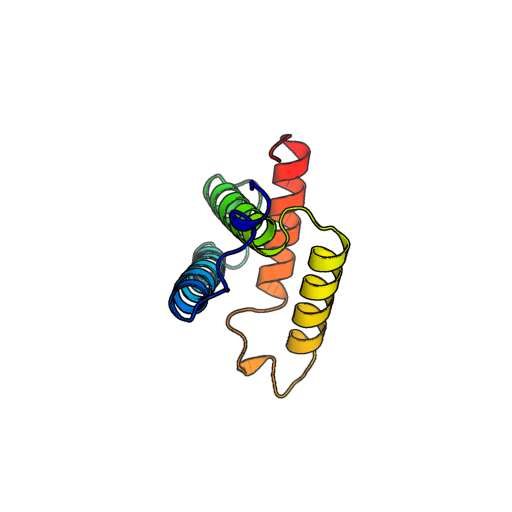A 1
ATOM 663 C C . THR A 1 87 ? 7.768 -1.663 -6.186 1.00 94.69 87 THR A C 1
ATOM 665 O O . THR A 1 87 ? 8.351 -2.296 -7.059 1.00 94.69 87 THR A O 1
ATOM 668 N N . THR A 1 88 ? 8.249 -1.534 -4.954 1.00 95.06 88 THR A N 1
ATOM 669 C CA . THR A 1 88 ? 9.524 -2.085 -4.501 1.00 95.06 88 THR A CA 1
ATOM 670 C C . THR A 1 88 ? 9.343 -2.819 -3.177 1.00 95.06 88 THR A C 1
ATOM 672 O O . THR A 1 88 ? 8.371 -2.599 -2.449 1.00 95.06 88 THR A O 1
ATOM 675 N N . LEU A 1 89 ? 10.325 -3.639 -2.795 1.00 93.56 89 LEU A N 1
ATOM 676 C CA . LEU A 1 89 ? 10.372 -4.238 -1.455 1.00 93.56 89 LEU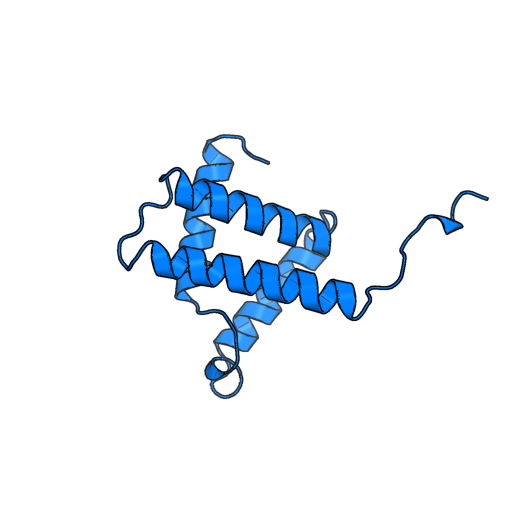 A CA 1
ATOM 677 C C . LEU A 1 89 ? 10.361 -3.177 -0.338 1.00 93.56 89 LEU A C 1
ATOM 679 O O . LEU A 1 89 ? 9.822 -3.426 0.743 1.00 93.56 89 LEU A O 1
ATOM 683 N N . SER A 1 90 ? 10.909 -1.983 -0.600 1.00 94.44 90 SER A N 1
ATOM 684 C CA . SER A 1 90 ? 10.904 -0.865 0.351 1.00 94.44 90 SER A CA 1
ATOM 685 C C . SER A 1 90 ? 9.487 -0.342 0.599 1.00 94.44 90 SER A C 1
ATOM 687 O O . SER A 1 90 ? 9.108 -0.137 1.754 1.00 94.44 90 SER A O 1
ATOM 689 N N . HIS A 1 91 ? 8.668 -0.210 -0.452 1.00 96.56 91 HIS A N 1
ATOM 690 C CA . HIS A 1 91 ? 7.273 0.220 -0.311 1.00 96.56 91 HIS A CA 1
ATOM 691 C C . HIS A 1 91 ? 6.478 -0.736 0.574 1.00 96.56 91 HIS A C 1
ATOM 693 O O . HIS A 1 91 ? 5.829 -0.300 1.525 1.00 96.56 91 HIS A O 1
ATOM 699 N N . TRP A 1 92 ? 6.571 -2.043 0.310 1.00 95.06 92 TRP A N 1
ATOM 700 C CA . TRP A 1 92 ? 5.875 -3.055 1.108 1.00 95.06 92 TRP A CA 1
ATOM 701 C C . TRP A 1 92 ? 6.390 -3.109 2.549 1.00 95.06 92 TRP A C 1
ATOM 703 O O . TRP A 1 92 ? 5.591 -3.190 3.479 1.00 95.06 92 TRP A O 1
ATOM 713 N N . SER A 1 93 ? 7.703 -2.972 2.755 1.00 94.88 93 SER A N 1
ATOM 714 C CA . SER A 1 93 ? 8.304 -2.891 4.095 1.00 94.88 93 SER A CA 1
ATOM 715 C C . SER A 1 93 ? 7.823 -1.670 4.886 1.00 94.88 93 SER A C 1
ATOM 717 O O . SER A 1 93 ? 7.549 -1.762 6.084 1.00 94.88 93 SER A O 1
ATOM 719 N N . PHE A 1 94 ? 7.711 -0.504 4.243 1.00 97.25 94 PHE A N 1
ATOM 720 C CA . PHE A 1 94 ? 7.172 0.696 4.880 1.00 97.25 94 PHE A CA 1
ATOM 721 C C . PHE A 1 94 ? 5.683 0.542 5.197 1.00 97.25 94 PHE A C 1
ATOM 723 O O . PHE A 1 94 ? 5.271 0.761 6.334 1.00 97.25 94 PHE A O 1
ATOM 730 N N . MET A 1 95 ? 4.893 0.092 4.226 1.00 96.50 95 MET A N 1
ATOM 731 C CA . MET A 1 95 ? 3.455 -0.100 4.3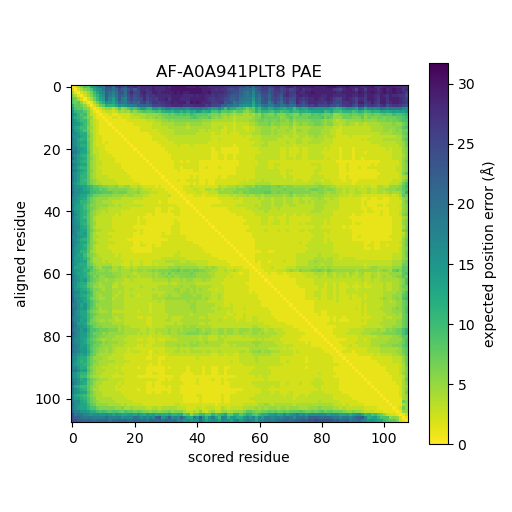88 1.00 96.50 95 MET A CA 1
ATOM 732 C C . MET A 1 95 ? 3.121 -1.135 5.471 1.00 96.50 95 MET A C 1
ATOM 734 O O . MET A 1 95 ? 2.202 -0.911 6.253 1.00 96.50 95 MET A O 1
ATOM 738 N N . GLY A 1 96 ? 3.913 -2.205 5.604 1.00 95.38 96 GLY A N 1
ATOM 739 C CA . GLY A 1 96 ? 3.783 -3.163 6.705 1.00 95.38 96 GLY A CA 1
ATOM 740 C C . GLY A 1 96 ? 3.952 -2.513 8.083 1.00 95.38 96 GLY A C 1
ATOM 741 O O . GLY A 1 96 ? 3.154 -2.765 8.982 1.00 95.38 96 GLY A O 1
ATOM 742 N N . ARG A 1 97 ? 4.923 -1.601 8.244 1.00 97.56 97 ARG A N 1
ATOM 743 C CA . ARG A 1 97 ? 5.076 -0.826 9.490 1.00 97.56 97 ARG A CA 1
ATOM 744 C C . ARG A 1 97 ? 3.864 0.068 9.752 1.00 97.56 97 ARG A C 1
ATOM 746 O O . ARG A 1 97 ? 3.375 0.099 10.873 1.00 97.56 97 ARG A O 1
ATOM 753 N N . VAL A 1 98 ? 3.345 0.743 8.726 1.00 97.94 98 VAL A N 1
ATOM 754 C CA . VAL A 1 98 ? 2.126 1.563 8.842 1.00 97.94 98 VAL A CA 1
ATOM 755 C C . VAL A 1 98 ? 0.915 0.720 9.258 1.00 97.94 98 VAL A C 1
ATOM 757 O O . VAL A 1 98 ? 0.130 1.153 10.099 1.00 97.94 98 VAL A O 1
ATOM 760 N N . PHE A 1 99 ? 0.757 -0.489 8.713 1.00 96.31 99 PHE A N 1
ATOM 761 C CA . PHE A 1 99 ? -0.332 -1.396 9.090 1.00 96.31 99 PHE A CA 1
ATOM 762 C C . PHE A 1 99 ? -0.244 -1.837 10.552 1.00 96.31 99 PHE A C 1
ATOM 764 O O . PHE A 1 99 ? -1.266 -1.867 11.237 1.00 96.31 99 PHE A O 1
ATOM 771 N N . GLU A 1 100 ? 0.959 -2.106 11.063 1.00 96.69 100 GLU A N 1
ATOM 772 C CA . GLU A 1 100 ? 1.147 -2.372 12.492 1.00 96.69 100 GLU A CA 1
ATOM 773 C C . GLU A 1 100 ? 0.737 -1.166 13.353 1.00 96.69 100 GLU A C 1
ATOM 775 O O . GLU A 1 100 ? 0.074 -1.338 14.379 1.00 96.69 100 GLU A O 1
ATOM 780 N N . GLU A 1 101 ? 1.035 0.063 12.921 1.00 97.19 101 GLU A N 1
ATOM 781 C CA . GLU A 1 101 ? 0.587 1.272 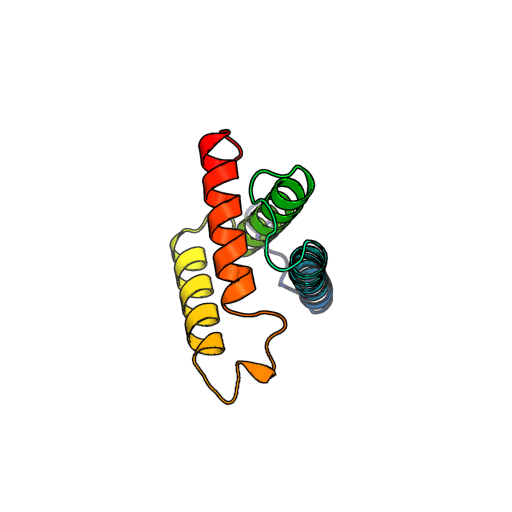13.628 1.00 97.19 101 GLU A CA 1
ATOM 782 C C . GLU A 1 101 ? -0.934 1.464 13.586 1.00 97.19 101 GLU A C 1
ATOM 784 O O . GLU A 1 101 ? -1.547 1.823 14.596 1.00 97.19 101 GLU A O 1
ATOM 789 N N . LEU A 1 102 ? -1.574 1.183 12.451 1.00 95.50 102 LEU A N 1
ATOM 790 C CA . LEU A 1 102 ? -3.033 1.225 12.322 1.00 95.50 102 LEU A CA 1
ATOM 791 C C . LEU A 1 102 ? -3.708 0.184 13.226 1.00 95.50 102 LEU A C 1
ATOM 793 O O . LEU A 1 102 ? -4.640 0.525 13.962 1.00 95.50 102 LEU A O 1
ATOM 797 N N . LYS A 1 103 ? -3.174 -1.041 13.265 1.00 93.62 103 LYS A N 1
ATOM 798 C CA . LYS A 1 103 ? -3.655 -2.127 14.127 1.00 93.62 103 LYS A CA 1
ATOM 799 C C . LYS A 1 103 ? -3.570 -1.771 15.612 1.00 93.62 103 LYS A C 1
ATOM 801 O O . LYS A 1 103 ? -4.542 -1.968 16.341 1.00 93.62 103 LYS A O 1
ATOM 806 N N . LYS A 1 104 ? -2.451 -1.195 16.073 1.00 93.69 104 LYS A N 1
ATOM 807 C CA . LYS A 1 104 ? -2.297 -0.719 17.466 1.00 93.69 104 LYS A CA 1
ATOM 808 C C . LYS A 1 104 ? -3.349 0.324 17.849 1.00 93.69 104 LYS A C 1
ATOM 810 O O . LYS A 1 104 ? -3.759 0.393 19.005 1.00 93.69 104 LYS A O 1
ATOM 815 N N . ARG A 1 105 ? -3.784 1.137 16.885 1.00 90.00 105 ARG A N 1
ATOM 816 C CA . ARG A 1 105 ? -4.756 2.226 17.070 1.00 90.00 105 ARG A CA 1
ATOM 817 C C . ARG A 1 105 ? -6.213 1.762 16.957 1.00 90.00 105 ARG A C 1
ATOM 819 O O . ARG A 1 105 ? -7.111 2.591 17.082 1.00 90.00 105 ARG A O 1
ATOM 826 N N . GLY A 1 106 ? -6.457 0.468 16.729 1.00 80.94 106 GLY A N 1
ATOM 827 C CA . GLY A 1 106 ? -7.801 -0.080 16.541 1.00 80.94 106 GLY A CA 1
ATOM 828 C C . GLY A 1 106 ? -8.469 0.378 15.243 1.00 80.94 106 GLY A C 1
ATOM 829 O O . GLY A 1 106 ? -9.695 0.344 15.149 1.00 80.94 106 GLY A O 1
ATOM 830 N N . ALA A 1 107 ? -7.685 0.838 14.262 1.00 63.31 107 ALA A N 1
ATOM 831 C CA . ALA A 1 107 ? -8.195 1.014 12.911 1.00 63.31 107 ALA A CA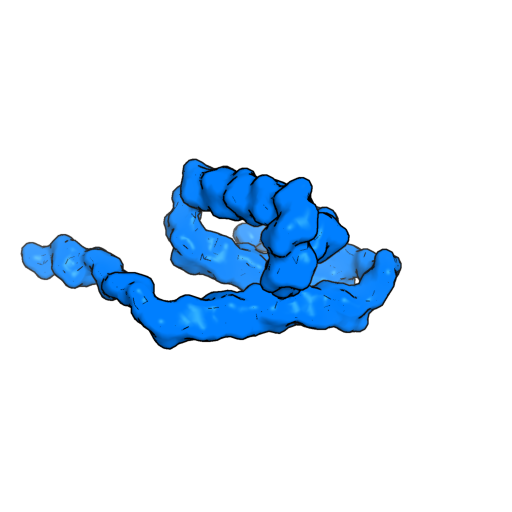 1
ATOM 832 C C . ALA A 1 107 ? -8.402 -0.382 12.283 1.00 63.31 107 ALA A C 1
ATOM 834 O O . ALA A 1 107 ? -7.547 -1.248 12.495 1.00 63.31 107 ALA A O 1
ATOM 835 N N . PRO A 1 108 ? -9.539 -0.618 11.597 1.00 54.44 108 PRO A N 1
ATOM 836 C CA . PRO A 1 108 ? -9.812 -1.890 10.928 1.00 54.44 108 PRO A CA 1
ATOM 837 C C . PRO A 1 108 ? -8.756 -2.227 9.870 1.00 54.44 108 PRO A C 1
ATOM 839 O O . PRO A 1 108 ? -8.123 -1.288 9.338 1.00 54.44 108 PRO A O 1
#

Foldseek 3Di:
DPPVVPDDDCDPVNVVVLVVLVLVLAVLVVVCPDPRDLLDPSNLVSLVSVVVSLCVQCVPPPVSSVVVVVVVVVLCVDPVRVVVDSDHPVSVVSSVSNVVSCVVVVND

Secondary structure (DSSP, 8-state):
--GGGS-PPPPHHHHHHHHHHHHHHHHHHHHH-TT--TTSHHHHHHHHHHHHHHHHHHTT-HHHHHHHHHHHHHHHH-TTTGGGSS--HHHHHHHHHHHHHHHHTT--

Sequence (108 aa):
QLQELRARPFTTQDQERVSAAWERVFADIDALGPNADPESPKALEIGRLAQALIHEFTRGDAALLEAAGAMNHEALHDPDLAPTMPTTLSHWSFMGRVFEELKKRGAP

Radius of gyration: 15.39 Å; Cα contacts (8 Å, |Δi|>4): 60; chains: 1; bounding box: 50×28×35 Å

Nearest PDB structures (foldseek):
  6gn0-assembly1_B  TM=5.071E-01  e=2.743E+00  Homo sapiens
  5nwk-assembly2_B  TM=4.681E-01  e=5.844E+00  Nicotiana tabacum
  6rlz-assembly1_B  TM=5.044E-01  e=8.530E+00  Homo sapiens
  5d2d-assembly1_B  TM=3.821E-01  e=7.254E+00  Homo sapiens